Protein AF-A0A0S6X3S0-F1 (afdb_monomer_lite)

Secondary structure (DSSP, 8-state):
----EEPPPEEEGGGTEEEEEEEPPP-EETTEEPPPPEEEEEEESSTTSHHHHHHHH-TT-----EEEEES-HHHHHHHHHHTT--EEEEEEE-TTSSEEEEE-GGGTTT--EEEEEPPSS--

pLDDT: mean 91.08, std 11.55, range [51.53, 98.62]

Structure (mmCIF, N/CA/C/O backbone):
data_AF-A0A0S6X3S0-F1
#
_entry.id   AF-A0A0S6X3S0-F1
#
loop_
_atom_site.group_PDB
_atom_site.id
_atom_site.type_symbol
_atom_site.label_atom_id
_atom_site.label_alt_id
_atom_site.label_comp_id
_atom_site.label_asym_id
_atom_site.label_entity_id
_atom_site.label_seq_id
_atom_site.pdbx_PDB_ins_code
_atom_site.Cartn_x
_atom_site.Cartn_y
_atom_site.Cartn_z
_atom_site.occupancy
_atom_site.B_iso_or_equiv
_atom_site.auth_seq_id
_atom_site.auth_comp_id
_atom_site.auth_asym_id
_atom_site.auth_atom_id
_atom_site.pdbx_PDB_model_num
ATOM 1 N N . MET A 1 1 ? 22.407 9.066 -3.467 1.00 51.53 1 MET A N 1
ATOM 2 C CA . MET A 1 1 ? 21.037 8.556 -3.254 1.00 51.53 1 MET A CA 1
ATOM 3 C C . MET A 1 1 ? 20.634 7.788 -4.503 1.00 51.53 1 MET A C 1
ATOM 5 O O . MET A 1 1 ? 20.082 8.400 -5.396 1.00 51.53 1 MET A O 1
ATOM 9 N N . GLY A 1 2 ? 20.997 6.509 -4.630 1.00 62.91 2 GLY A N 1
ATOM 10 C CA . GLY A 1 2 ? 20.957 5.760 -5.902 1.00 62.91 2 GLY A CA 1
ATOM 11 C C . GLY A 1 2 ? 19.589 5.571 -6.581 1.00 62.91 2 GLY A C 1
ATOM 12 O O . GLY A 1 2 ? 19.527 4.853 -7.569 1.00 62.91 2 GLY A O 1
ATOM 13 N N . ALA A 1 3 ? 18.515 6.195 -6.094 1.00 68.19 3 ALA A N 1
ATOM 14 C CA . ALA A 1 3 ? 17.250 6.263 -6.813 1.00 68.19 3 ALA A CA 1
ATOM 15 C C . ALA A 1 3 ? 17.440 7.090 -8.094 1.00 68.19 3 ALA A C 1
ATOM 17 O O . ALA A 1 3 ? 17.637 8.305 -8.033 1.00 68.19 3 ALA A O 1
ATOM 18 N N . ALA A 1 4 ? 17.450 6.414 -9.240 1.00 69.44 4 ALA A N 1
ATOM 19 C CA . ALA A 1 4 ? 17.717 7.019 -10.545 1.00 69.44 4 ALA A CA 1
ATOM 20 C C . ALA A 1 4 ? 16.483 7.044 -11.457 1.00 69.44 4 ALA A C 1
ATOM 22 O O . ALA A 1 4 ? 16.480 7.769 -12.449 1.00 69.44 4 ALA A O 1
ATOM 23 N N . VAL A 1 5 ? 15.446 6.272 -11.118 1.00 84.12 5 VAL A N 1
ATOM 24 C CA . VAL A 1 5 ? 14.233 6.128 -11.922 1.00 84.12 5 VAL A CA 1
ATOM 25 C C . VAL A 1 5 ? 13.033 6.544 -11.080 1.00 84.12 5 VAL A C 1
ATOM 27 O O . VAL A 1 5 ? 12.795 6.003 -10.000 1.00 84.12 5 VAL A O 1
ATOM 30 N N . VAL A 1 6 ? 12.309 7.543 -11.582 1.00 90.62 6 VAL A N 1
ATOM 31 C CA . VAL A 1 6 ? 11.019 7.990 -11.057 1.00 90.62 6 VAL A CA 1
ATOM 32 C C . VAL A 1 6 ? 10.030 7.931 -12.210 1.00 90.62 6 VAL A C 1
ATOM 34 O O . VAL A 1 6 ? 10.315 8.466 -13.282 1.00 90.62 6 VAL A O 1
ATOM 37 N N . THR A 1 7 ? 8.901 7.258 -12.017 1.00 92.12 7 THR A N 1
ATOM 38 C CA . THR A 1 7 ? 7.875 7.144 -13.057 1.00 92.12 7 THR A CA 1
ATOM 39 C C . THR A 1 7 ? 7.047 8.423 -13.170 1.00 92.12 7 THR A C 1
ATOM 41 O O . THR A 1 7 ? 6.912 9.186 -12.210 1.00 92.12 7 THR A O 1
ATOM 44 N N . GLU A 1 8 ? 6.474 8.664 -14.352 1.00 95.00 8 GLU A N 1
ATOM 45 C CA . GLU A 1 8 ? 5.513 9.753 -14.534 1.00 95.00 8 GLU A CA 1
ATOM 46 C C . GLU A 1 8 ? 4.266 9.509 -13.666 1.00 95.00 8 GLU A C 1
ATOM 48 O O . GLU A 1 8 ? 3.717 8.401 -13.693 1.00 95.00 8 GLU A O 1
ATOM 53 N N . PRO A 1 9 ? 3.790 10.513 -12.906 1.00 96.44 9 PRO A N 1
ATOM 54 C CA . PRO A 1 9 ? 2.610 10.341 -12.078 1.00 96.44 9 PRO A CA 1
ATOM 55 C C . PRO A 1 9 ? 1.351 10.056 -12.899 1.00 96.44 9 PRO A C 1
ATOM 57 O O . PRO A 1 9 ? 1.086 10.711 -13.908 1.00 96.44 9 PRO A O 1
ATOM 60 N N . PHE A 1 10 ? 0.507 9.155 -12.407 1.00 96.56 10 PHE A N 1
ATOM 61 C CA . PHE A 1 10 ? -0.815 8.884 -12.976 1.00 96.56 10 PHE A CA 1
ATOM 62 C C . PHE A 1 10 ? -1.885 8.864 -11.885 1.00 96.56 10 PHE A C 1
ATOM 64 O O . PHE A 1 10 ? -1.583 8.740 -10.699 1.00 96.56 10 PHE A O 1
ATOM 71 N N . VAL A 1 11 ? -3.152 9.022 -12.272 1.00 96.62 11 VAL A N 1
ATOM 72 C CA . VAL A 1 11 ? -4.281 8.998 -11.332 1.00 96.62 11 VAL A CA 1
ATOM 73 C C . VAL A 1 11 ? -4.950 7.632 -11.364 1.00 96.62 11 VAL A C 1
ATOM 75 O O . VAL A 1 11 ? -5.442 7.190 -12.400 1.00 96.62 11 VAL A O 1
ATOM 78 N N . LEU A 1 12 ? -5.009 6.982 -10.205 1.00 95.12 12 LEU A N 1
ATOM 79 C CA . LEU A 1 12 ? -5.805 5.787 -9.989 1.00 95.12 12 LEU A CA 1
ATOM 80 C C . LEU A 1 12 ? -7.193 6.202 -9.493 1.00 95.12 12 LEU A C 1
ATOM 82 O O . LEU A 1 12 ? -7.457 6.279 -8.292 1.00 95.12 12 LEU A O 1
ATOM 86 N N . GLU A 1 13 ? -8.089 6.484 -10.438 1.00 94.81 13 GLU A N 1
ATOM 87 C CA . GLU A 1 13 ? -9.421 7.044 -10.161 1.00 94.81 13 GLU A CA 1
ATOM 88 C C . G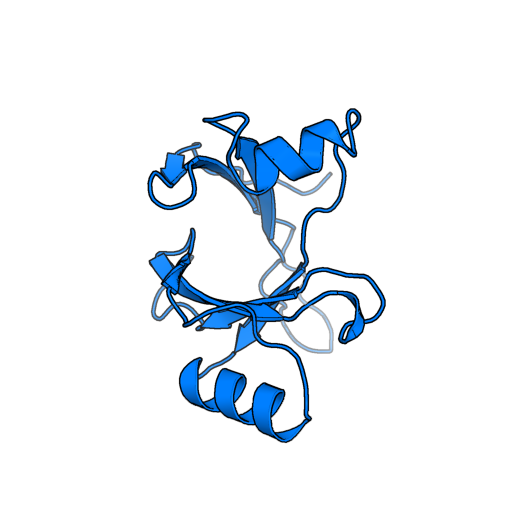LU A 1 13 ? -10.252 6.181 -9.202 1.00 94.81 13 GLU A C 1
ATOM 90 O O . GLU A 1 13 ? -10.938 6.698 -8.321 1.00 94.81 13 GLU A O 1
ATOM 95 N N . SER A 1 14 ? -10.135 4.851 -9.300 1.00 91.62 14 SER A N 1
ATOM 96 C CA . SER A 1 14 ? -10.832 3.905 -8.415 1.00 91.62 14 SER A CA 1
ATOM 97 C C . SER A 1 14 ? -10.457 4.067 -6.938 1.00 91.62 14 SER A C 1
ATOM 99 O O . SER A 1 14 ? -11.233 3.692 -6.059 1.00 91.62 14 SER A O 1
ATOM 101 N N . GLN A 1 15 ? -9.282 4.634 -6.664 1.00 92.56 15 GLN A N 1
ATOM 102 C CA . GLN A 1 15 ? -8.757 4.868 -5.322 1.00 92.56 15 GLN A CA 1
ATOM 103 C C . GLN A 1 15 ? -8.633 6.361 -4.982 1.00 92.56 15 GLN A C 1
ATOM 105 O O . GLN A 1 15 ? -8.322 6.697 -3.837 1.00 92.56 15 GLN A O 1
ATOM 110 N N . LYS A 1 16 ? -8.937 7.249 -5.941 1.00 97.06 16 LYS A N 1
ATOM 111 C CA . LYS A 1 16 ? -8.862 8.711 -5.808 1.00 97.06 16 LYS A CA 1
ATOM 112 C C . LYS A 1 16 ? -7.493 9.183 -5.307 1.00 97.06 16 LYS A C 1
ATOM 114 O O . LYS A 1 16 ? -7.379 9.963 -4.356 1.00 97.06 16 LYS A O 1
ATOM 119 N N . VAL A 1 17 ? -6.446 8.648 -5.926 1.00 97.25 17 VAL A N 1
ATOM 120 C CA . VAL A 1 17 ? -5.055 8.915 -5.565 1.00 97.25 17 VAL A CA 1
ATOM 121 C C . VAL A 1 17 ? -4.215 9.061 -6.828 1.00 97.25 17 VAL A C 1
ATOM 123 O O . VAL A 1 17 ? -4.392 8.319 -7.793 1.00 97.25 17 VAL A O 1
ATOM 126 N N . ARG A 1 18 ? -3.322 10.046 -6.835 1.00 98.00 18 ARG A N 1
ATOM 127 C CA . ARG A 1 18 ? -2.237 10.177 -7.800 1.00 98.00 18 ARG A CA 1
ATOM 128 C C . ARG A 1 18 ? -1.023 9.435 -7.256 1.00 98.00 18 ARG A C 1
ATOM 130 O O . ARG A 1 18 ? -0.687 9.589 -6.082 1.00 98.00 18 ARG A O 1
ATOM 137 N N . VAL A 1 19 ? -0.393 8.647 -8.114 1.00 97.19 19 VAL A N 1
ATOM 138 C CA . VAL A 1 19 ? 0.678 7.718 -7.761 1.00 97.19 19 VAL A CA 1
ATOM 139 C C . VAL A 1 19 ? 1.888 7.965 -8.648 1.00 97.19 19 VAL A C 1
ATOM 141 O O . VAL A 1 19 ? 1.727 8.164 -9.852 1.00 97.19 19 VAL A O 1
ATOM 144 N N . CYS A 1 20 ? 3.088 7.919 -8.075 1.00 96.00 20 CYS A N 1
ATOM 145 C CA . CYS A 1 20 ? 4.316 7.655 -8.822 1.00 96.00 20 CYS A CA 1
ATOM 146 C C . CYS A 1 20 ? 5.242 6.726 -8.032 1.00 96.00 20 CYS A C 1
ATOM 148 O O . CYS A 1 20 ? 5.118 6.588 -6.814 1.00 96.00 20 CYS A O 1
ATOM 150 N N . PHE A 1 21 ? 6.174 6.091 -8.735 1.00 93.44 21 PHE A N 1
ATOM 151 C CA . PHE A 1 21 ? 7.091 5.107 -8.174 1.00 93.44 21 PHE A CA 1
ATOM 152 C C . PHE A 1 21 ? 8.522 5.609 -8.270 1.00 93.44 21 PHE A C 1
ATOM 154 O O . PHE A 1 21 ? 8.941 6.118 -9.308 1.00 93.44 21 PHE A O 1
ATOM 161 N N . VAL A 1 22 ? 9.272 5.440 -7.186 1.00 92.00 22 VAL A N 1
ATOM 162 C CA . VAL A 1 22 ? 10.714 5.672 -7.135 1.00 92.00 22 VAL A CA 1
ATOM 163 C C . VAL A 1 22 ? 11.398 4.321 -6.981 1.00 92.00 22 VAL A C 1
ATOM 165 O O . VAL A 1 22 ? 11.233 3.654 -5.957 1.00 92.00 22 VAL A O 1
ATOM 168 N N . GLU A 1 23 ? 12.174 3.915 -7.979 1.00 87.25 23 GLU A N 1
ATOM 169 C CA . GLU A 1 23 ? 12.902 2.649 -7.928 1.00 87.25 23 GLU A CA 1
ATOM 170 C C . GLU A 1 23 ? 14.143 2.774 -7.043 1.00 87.25 23 GLU A C 1
ATOM 172 O O . GLU A 1 23 ? 14.962 3.692 -7.184 1.00 87.25 23 GLU A O 1
ATOM 177 N N . THR A 1 24 ? 14.302 1.822 -6.128 1.00 84.00 24 THR A N 1
ATOM 178 C CA . THR A 1 24 ? 15.547 1.664 -5.375 1.00 84.00 24 THR A CA 1
ATOM 179 C C . THR A 1 24 ? 16.555 0.842 -6.189 1.00 84.00 24 THR A C 1
ATOM 181 O O . THR A 1 24 ? 16.152 -0.006 -6.989 1.00 84.00 24 THR A O 1
ATOM 184 N N . PRO A 1 25 ? 17.871 1.075 -6.020 1.00 75.25 25 PRO A N 1
ATOM 185 C CA . PRO A 1 25 ? 18.894 0.285 -6.696 1.00 75.25 25 PRO A CA 1
ATOM 186 C C . PRO A 1 25 ? 18.707 -1.219 -6.502 1.00 75.25 25 PRO A C 1
ATOM 188 O O . PRO A 1 25 ? 18.508 -1.689 -5.383 1.00 75.25 25 PRO A O 1
ATOM 191 N N . GLN A 1 26 ? 18.853 -1.972 -7.589 1.00 74.81 26 GLN A N 1
ATOM 192 C CA . GLN A 1 26 ? 19.053 -3.415 -7.513 1.00 74.81 26 GLN A CA 1
ATOM 193 C C . GLN A 1 26 ? 20.444 -3.689 -6.947 1.00 74.81 26 GLN A C 1
ATOM 195 O O . GLN A 1 26 ? 21.433 -3.115 -7.412 1.00 74.81 26 GLN A O 1
ATOM 200 N N . GLU A 1 27 ? 20.535 -4.595 -5.979 1.00 68.12 27 GLU A N 1
ATOM 201 C CA . GLU A 1 27 ? 21.816 -5.072 -5.474 1.00 68.12 27 GLU A CA 1
ATOM 202 C C . GLU A 1 27 ? 21.999 -6.536 -5.871 1.00 68.12 27 GLU A C 1
ATOM 204 O O . GLU A 1 27 ? 21.123 -7.382 -5.687 1.00 68.12 27 GLU A O 1
ATOM 209 N N . SER A 1 28 ? 23.156 -6.838 -6.458 1.00 68.94 28 SER A N 1
ATOM 210 C CA . SER A 1 28 ? 23.581 -8.214 -6.710 1.00 68.94 28 SER A CA 1
ATOM 211 C C . SER A 1 28 ? 24.573 -8.619 -5.630 1.00 68.94 28 SER A C 1
ATOM 213 O O . SER A 1 28 ? 25.642 -8.022 -5.512 1.00 68.94 28 SER A O 1
ATOM 215 N N . GLY A 1 29 ? 24.208 -9.624 -4.836 1.00 67.44 29 GLY A N 1
ATOM 216 C CA . GLY A 1 29 ? 25.016 -10.128 -3.731 1.00 67.44 29 GLY A CA 1
ATOM 217 C C . GLY A 1 29 ? 25.158 -11.647 -3.746 1.00 67.44 29 GLY A C 1
ATOM 218 O O . GLY A 1 29 ? 24.670 -12.340 -4.636 1.00 67.44 29 GLY A O 1
ATOM 219 N N . ALA A 1 30 ? 25.810 -12.188 -2.715 1.00 61.53 30 ALA A N 1
ATOM 220 C CA . ALA A 1 30 ? 26.051 -13.629 -2.577 1.00 61.53 30 ALA A CA 1
ATOM 221 C C . ALA A 1 30 ? 24.763 -14.479 -2.491 1.00 61.53 30 ALA A C 1
ATOM 223 O O . ALA A 1 30 ? 24.821 -15.692 -2.674 1.00 61.53 30 ALA A O 1
ATOM 224 N N . LEU A 1 31 ? 23.614 -13.849 -2.222 1.00 58.66 31 LEU A N 1
ATOM 225 C CA . LEU A 1 31 ? 22.294 -14.483 -2.142 1.00 58.66 31 LEU A CA 1
ATOM 226 C C . LEU A 1 31 ? 21.456 -14.310 -3.426 1.00 58.66 31 LEU A C 1
ATOM 228 O O . LEU A 1 31 ? 20.288 -14.687 -3.440 1.00 58.66 31 LEU A O 1
ATOM 232 N N . GLY A 1 32 ? 22.043 -13.762 -4.497 1.00 59.00 32 GLY A N 1
ATOM 233 C CA . GLY A 1 32 ? 21.368 -13.464 -5.762 1.00 59.00 32 GLY A CA 1
ATOM 234 C C . GLY A 1 32 ? 21.178 -11.965 -6.006 1.00 59.00 32 GLY A C 1
ATOM 235 O O . GLY A 1 32 ? 21.675 -11.124 -5.254 1.00 59.00 32 GLY A O 1
ATOM 236 N N . THR A 1 33 ? 20.476 -11.638 -7.090 1.00 63.62 33 THR A N 1
ATOM 237 C CA . THR A 1 33 ? 20.054 -10.271 -7.418 1.00 63.62 33 THR A CA 1
ATOM 238 C C . THR A 1 33 ? 18.666 -10.042 -6.843 1.00 63.62 33 THR A C 1
ATOM 240 O O . THR A 1 33 ? 17.736 -10.777 -7.177 1.00 63.62 33 THR A O 1
ATOM 243 N N . THR A 1 34 ? 18.508 -9.037 -5.985 1.00 62.81 34 THR A N 1
ATOM 244 C CA . THR A 1 34 ? 17.171 -8.570 -5.619 1.00 62.81 34 THR A CA 1
ATOM 245 C C . THR A 1 34 ? 16.630 -7.707 -6.757 1.00 62.81 34 THR A C 1
ATOM 247 O O . THR A 1 34 ? 17.322 -6.814 -7.252 1.00 62.81 34 THR A O 1
ATOM 250 N N . GLY A 1 35 ? 15.387 -7.958 -7.183 1.00 63.72 35 GLY A N 1
ATOM 251 C CA . GLY A 1 35 ? 14.611 -6.897 -7.822 1.00 63.72 35 GLY A CA 1
ATOM 252 C C . GLY A 1 35 ? 14.521 -5.764 -6.803 1.00 63.72 35 GLY A C 1
ATOM 253 O O . GLY A 1 35 ? 14.242 -6.028 -5.634 1.00 63.72 35 GLY A O 1
ATOM 254 N N . GLY A 1 36 ? 14.887 -4.545 -7.187 1.00 71.81 36 GLY A N 1
ATOM 255 C CA . GLY A 1 36 ? 14.866 -3.410 -6.271 1.00 71.81 36 GLY A CA 1
ATOM 256 C C . GLY A 1 36 ? 13.461 -3.240 -5.691 1.00 71.81 36 GLY A C 1
ATOM 257 O O . GLY A 1 36 ? 12.474 -3.639 -6.301 1.00 71.81 36 GLY A O 1
ATOM 258 N N . THR A 1 37 ? 13.352 -2.647 -4.510 1.00 84.00 37 THR A N 1
ATOM 259 C CA . THR A 1 37 ? 12.053 -2.228 -3.970 1.00 84.00 37 THR A CA 1
ATOM 260 C C . THR A 1 37 ? 11.601 -0.941 -4.663 1.00 84.00 37 THR A C 1
ATOM 262 O O . THR A 1 37 ? 12.434 -0.135 -5.085 1.00 84.00 37 THR A O 1
ATOM 265 N N . GLN A 1 38 ? 10.297 -0.696 -4.727 1.00 89.44 38 GLN A N 1
ATOM 266 C CA . GLN A 1 38 ? 9.745 0.592 -5.140 1.00 89.44 38 GLN A CA 1
ATOM 267 C C . GLN A 1 38 ? 9.239 1.371 -3.920 1.00 89.44 38 GLN A C 1
ATOM 269 O O . GLN A 1 38 ? 8.640 0.807 -3.0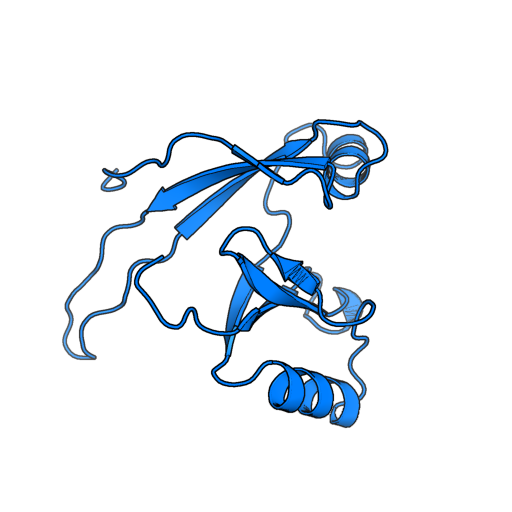03 1.00 89.44 38 GLN A O 1
ATOM 274 N N . ILE A 1 39 ? 9.485 2.681 -3.902 1.00 92.94 39 ILE A N 1
ATOM 275 C CA . ILE A 1 39 ? 8.779 3.605 -3.012 1.00 92.94 39 ILE A CA 1
ATOM 276 C C . ILE A 1 39 ? 7.612 4.180 -3.808 1.00 92.94 39 ILE A C 1
ATOM 278 O O . ILE A 1 39 ? 7.821 4.915 -4.772 1.00 92.94 39 ILE A O 1
ATOM 282 N N . GLU A 1 40 ? 6.394 3.854 -3.388 1.00 95.38 40 GLU A N 1
ATOM 283 C CA . GLU A 1 40 ? 5.168 4.424 -3.938 1.00 95.38 40 GLU A CA 1
ATOM 284 C C . GLU A 1 40 ? 4.846 5.751 -3.231 1.00 95.38 40 GLU A C 1
ATOM 286 O O . GLU A 1 40 ? 4.647 5.802 -2.012 1.00 95.38 40 GLU A O 1
ATOM 291 N N . LEU A 1 41 ? 4.818 6.845 -3.992 1.00 97.00 41 LEU A N 1
ATOM 292 C CA . LEU A 1 41 ? 4.404 8.159 -3.511 1.00 97.00 41 LEU A CA 1
ATOM 293 C C . LEU A 1 41 ? 2.921 8.365 -3.820 1.00 97.00 41 LEU A C 1
ATOM 295 O O . LEU A 1 41 ? 2.499 8.240 -4.968 1.00 97.00 41 LEU A O 1
ATOM 299 N N . LEU A 1 42 ? 2.145 8.710 -2.792 1.00 97.94 42 LEU A N 1
ATOM 300 C CA . LEU A 1 42 ? 0.690 8.832 -2.863 1.00 97.94 42 LEU A CA 1
ATOM 301 C C . LEU A 1 42 ? 0.240 10.262 -2.552 1.00 97.94 42 LEU A C 1
ATOM 303 O O . LEU A 1 42 ? 0.477 10.772 -1.456 1.00 97.94 42 LEU A O 1
ATOM 307 N N . GLU A 1 43 ? -0.477 10.880 -3.487 1.00 97.94 43 GLU A N 1
ATOM 308 C CA . GLU A 1 43 ? -1.130 12.181 -3.317 1.00 97.94 43 GLU A CA 1
ATOM 309 C C . GLU A 1 43 ? -2.650 12.006 -3.490 1.00 97.94 43 GLU A C 1
ATOM 311 O O . GLU A 1 43 ? -3.099 11.600 -4.563 1.00 97.94 43 GLU A O 1
ATOM 316 N N . PRO A 1 44 ? -3.489 12.270 -2.471 1.00 98.06 44 PRO A N 1
ATOM 317 C CA . PRO A 1 44 ? -4.934 12.118 -2.617 1.00 98.06 44 PRO A CA 1
ATOM 318 C C . PRO A 1 44 ? -5.485 13.138 -3.622 1.00 98.06 44 PRO A C 1
ATOM 320 O O . PRO A 1 44 ? -5.200 14.329 -3.523 1.00 98.06 44 PRO A O 1
ATOM 323 N N . THR A 1 45 ? -6.333 12.694 -4.551 1.00 98.19 45 THR A N 1
ATOM 324 C CA . THR A 1 45 ? -7.074 13.600 -5.452 1.00 98.19 45 THR A CA 1
ATOM 325 C C . THR A 1 45 ? -8.412 14.046 -4.859 1.00 98.19 45 THR A C 1
ATOM 327 O O . THR A 1 45 ? -9.039 14.976 -5.359 1.00 98.19 45 THR A O 1
ATOM 330 N N . ASP A 1 46 ? -8.833 13.405 -3.766 1.00 97.69 46 ASP A N 1
ATOM 331 C CA . ASP A 1 46 ? -10.046 13.701 -3.010 1.00 97.69 46 ASP A CA 1
ATOM 332 C C . ASP A 1 46 ? -9.745 13.578 -1.500 1.00 97.69 46 ASP A C 1
ATOM 334 O O . ASP A 1 46 ? -9.203 12.545 -1.075 1.00 97.69 46 ASP A O 1
ATOM 338 N N . PRO A 1 47 ? -10.080 14.581 -0.663 1.00 96.19 47 PRO A N 1
ATOM 339 C CA . PRO A 1 47 ? -9.866 14.518 0.785 1.00 96.19 47 PRO A CA 1
ATOM 340 C C . PRO A 1 47 ? -10.624 13.369 1.474 1.00 96.19 47 PRO A C 1
ATOM 342 O O . PRO A 1 47 ? -10.177 12.887 2.515 1.00 96.19 47 PRO A O 1
ATOM 345 N N . ASP A 1 48 ? -11.721 12.877 0.891 1.00 96.31 48 ASP A N 1
ATOM 346 C CA . ASP A 1 48 ? -12.503 11.759 1.426 1.00 96.31 48 ASP A CA 1
ATOM 347 C C . ASP A 1 48 ? -11.975 10.372 1.017 1.00 96.31 48 ASP A C 1
ATOM 349 O O . ASP A 1 48 ? -12.518 9.346 1.460 1.00 96.31 48 ASP A O 1
ATOM 353 N N . SER A 1 49 ? -10.912 10.315 0.208 1.00 96.81 49 SER A N 1
ATOM 354 C CA . SER A 1 49 ? -10.190 9.079 -0.119 1.00 96.81 49 SER A CA 1
ATOM 355 C C . SER A 1 49 ? -9.562 8.429 1.125 1.00 96.81 49 SER A C 1
ATOM 357 O O . SER A 1 49 ? -9.441 9.042 2.189 1.00 96.81 49 SER A O 1
ATOM 359 N N . ALA A 1 50 ? -9.142 7.163 1.007 1.00 94.56 50 ALA A N 1
ATOM 360 C CA . ALA A 1 50 ? -8.453 6.467 2.097 1.00 94.56 50 ALA A CA 1
ATOM 361 C C . ALA A 1 50 ? -7.173 7.210 2.522 1.00 94.56 50 ALA A C 1
ATOM 363 O O . ALA A 1 50 ? -6.973 7.459 3.713 1.00 94.56 50 ALA A O 1
ATOM 364 N N . VAL A 1 51 ? -6.369 7.636 1.542 1.00 97.38 51 VAL A N 1
ATOM 365 C CA . VAL A 1 51 ? -5.136 8.405 1.760 1.00 97.38 51 VAL A CA 1
ATOM 366 C C . VAL A 1 51 ? -5.446 9.809 2.285 1.00 97.38 51 VAL A C 1
ATOM 368 O O . VAL A 1 51 ? -4.794 10.255 3.225 1.00 97.38 51 VAL A O 1
ATOM 371 N N . GLY A 1 52 ? -6.479 10.483 1.767 1.00 98.06 52 GLY A N 1
ATOM 372 C CA . GLY A 1 52 ? -6.903 11.807 2.241 1.00 98.06 52 GLY A CA 1
ATOM 373 C C . GLY A 1 52 ? -7.293 11.801 3.721 1.00 98.06 52 GLY A C 1
ATOM 374 O O . GLY A 1 52 ? -6.770 12.581 4.520 1.00 98.06 52 GLY A O 1
ATOM 375 N N . LYS A 1 53 ? -8.115 10.828 4.132 1.00 97.88 53 LYS A N 1
ATOM 376 C CA . LYS A 1 53 ? -8.492 10.619 5.540 1.00 97.88 53 LYS A CA 1
ATOM 377 C C . LYS A 1 53 ? -7.309 10.228 6.423 1.00 97.88 53 LYS A C 1
ATOM 379 O O . LYS A 1 53 ? -7.301 10.562 7.610 1.00 97.88 53 LYS A O 1
ATOM 384 N N . TRP A 1 54 ? -6.336 9.496 5.882 1.00 97.62 54 TRP A N 1
ATOM 385 C CA . TRP A 1 54 ? -5.114 9.152 6.604 1.00 97.62 54 TRP A CA 1
ATOM 386 C C . TRP A 1 54 ? -4.221 10.381 6.805 1.00 97.62 54 TRP A C 1
ATOM 388 O O . TRP A 1 54 ? -3.791 10.625 7.931 1.00 97.62 54 TRP A O 1
ATOM 398 N N . LEU A 1 55 ? -4.014 11.204 5.773 1.00 98.00 55 LEU A N 1
ATOM 399 C CA . LEU A 1 55 ? -3.229 12.441 5.846 1.00 98.00 55 LEU A CA 1
ATOM 400 C C . LEU A 1 55 ? -3.854 13.477 6.783 1.00 98.00 55 LEU A C 1
ATOM 402 O O . LEU A 1 55 ? -3.134 14.129 7.529 1.00 98.00 55 LEU A O 1
ATOM 406 N N . ALA A 1 56 ? -5.186 13.568 6.845 1.00 97.94 56 ALA A N 1
ATOM 407 C CA . ALA A 1 56 ? -5.866 14.425 7.819 1.00 97.94 56 ALA A CA 1
ATOM 408 C C . ALA A 1 56 ? -5.503 14.079 9.280 1.00 97.94 56 ALA A C 1
ATOM 410 O O . ALA A 1 56 ? -5.509 14.950 10.148 1.00 97.94 56 ALA A O 1
ATOM 411 N N . LYS A 1 57 ? -5.168 12.811 9.556 1.00 97.56 57 LYS A N 1
ATOM 412 C CA . LYS A 1 57 ? -4.691 12.340 10.869 1.00 97.56 57 LYS A CA 1
ATOM 413 C C . LYS A 1 57 ? -3.165 12.398 11.007 1.00 97.56 57 LYS A C 1
ATOM 415 O O . LYS A 1 57 ? -2.668 12.377 12.128 1.00 97.56 57 LYS A O 1
ATOM 420 N N . ASN A 1 58 ? -2.442 12.468 9.890 1.00 97.44 58 ASN A N 1
ATOM 421 C CA . ASN A 1 58 ? -0.982 12.428 9.800 1.00 97.44 58 ASN A CA 1
ATOM 422 C C . ASN A 1 58 ? -0.488 13.567 8.882 1.00 97.44 58 ASN A C 1
ATOM 424 O O . ASN A 1 58 ? -0.027 13.308 7.769 1.00 97.44 58 ASN A O 1
ATOM 428 N N . PRO A 1 59 ? -0.591 14.839 9.312 1.00 96.88 59 PRO A N 1
ATOM 429 C CA . PRO A 1 59 ? -0.427 15.998 8.426 1.00 96.88 59 PRO A CA 1
ATOM 430 C C . PRO A 1 59 ? 0.994 16.196 7.880 1.00 96.88 59 PRO A C 1
ATOM 432 O O . PRO A 1 59 ? 1.179 16.933 6.919 1.00 96.88 59 PRO A O 1
ATOM 435 N N . LEU A 1 60 ? 2.001 15.549 8.475 1.00 97.88 60 LEU A N 1
ATOM 436 C CA . LEU A 1 60 ? 3.384 15.569 7.985 1.00 97.88 60 LEU A CA 1
ATOM 437 C C . LEU A 1 60 ? 3.661 14.489 6.924 1.00 97.88 60 LEU A C 1
ATOM 439 O O . LEU A 1 60 ? 4.774 14.414 6.409 1.00 97.88 60 LEU A O 1
ATOM 443 N N . GLY A 1 61 ? 2.676 13.643 6.612 1.00 97.50 61 GLY A N 1
ATOM 444 C CA . GLY A 1 61 ? 2.874 12.441 5.807 1.00 97.50 61 GLY A CA 1
ATOM 445 C C . GLY A 1 61 ? 3.531 11.303 6.593 1.00 97.50 61 GLY A C 1
ATOM 446 O O . GLY A 1 61 ? 3.592 11.320 7.824 1.00 97.50 61 GLY A O 1
ATOM 447 N N . GLY A 1 62 ? 3.995 10.281 5.871 1.00 97.25 62 GLY A N 1
ATOM 448 C CA . GLY A 1 62 ? 4.664 9.108 6.438 1.00 97.25 62 GLY A CA 1
ATOM 449 C C . GLY A 1 62 ? 4.365 7.823 5.665 1.00 97.25 62 GLY A C 1
ATOM 450 O O . GLY A 1 62 ? 3.777 7.851 4.587 1.00 97.25 62 GLY A O 1
ATOM 451 N N . GLN A 1 63 ? 4.770 6.686 6.230 1.00 97.12 63 GLN A N 1
ATOM 452 C CA . GLN A 1 63 ? 4.523 5.368 5.642 1.00 97.12 63 GLN A CA 1
ATOM 453 C C . GLN A 1 63 ? 3.043 4.988 5.789 1.00 97.12 63 GLN A C 1
ATOM 455 O O . GLN A 1 63 ? 2.553 4.789 6.900 1.00 97.12 63 GLN A O 1
ATOM 460 N N . HIS A 1 64 ? 2.332 4.884 4.664 1.00 97.38 64 HIS A N 1
ATOM 461 C CA . HIS A 1 64 ? 0.912 4.521 4.655 1.00 97.38 64 HIS A CA 1
ATOM 462 C C . HIS A 1 64 ? 0.708 3.006 4.771 1.00 97.38 64 HIS A C 1
ATOM 464 O O . HIS A 1 64 ? -0.087 2.537 5.586 1.00 97.38 64 HIS A O 1
ATOM 470 N N . HIS A 1 65 ? 1.428 2.234 3.957 1.00 97.69 65 HIS A N 1
ATOM 471 C CA . HIS A 1 65 ? 1.356 0.779 3.926 1.00 97.69 65 HIS A CA 1
ATOM 472 C C . HIS A 1 65 ? 2.689 0.165 3.468 1.00 97.69 65 HIS A C 1
ATOM 474 O O . HIS A 1 65 ? 3.574 0.884 3.009 1.00 97.69 65 HIS A O 1
ATOM 480 N N . ILE A 1 66 ? 2.829 -1.153 3.625 1.00 97.31 66 ILE A N 1
ATOM 481 C CA . ILE A 1 66 ? 3.904 -1.957 3.021 1.00 97.31 66 ILE A CA 1
ATOM 482 C C . ILE A 1 66 ? 3.243 -2.997 2.123 1.00 97.31 66 ILE A C 1
ATOM 484 O O . ILE A 1 66 ? 2.264 -3.612 2.550 1.00 97.31 66 ILE A O 1
ATOM 488 N N . CYS A 1 67 ? 3.775 -3.189 0.921 1.00 96.75 67 CYS A N 1
ATOM 489 C CA . CYS A 1 67 ? 3.277 -4.158 -0.046 1.00 96.75 67 CYS A CA 1
ATOM 490 C C . CYS A 1 67 ? 4.208 -5.374 -0.145 1.00 96.75 67 CYS A C 1
ATOM 492 O O . CYS A 1 67 ? 5.432 -5.222 -0.144 1.00 96.75 67 CYS A O 1
ATOM 494 N N . TYR A 1 68 ? 3.626 -6.571 -0.217 1.00 95.94 68 TYR A N 1
ATOM 495 C CA . TYR A 1 68 ? 4.338 -7.816 -0.499 1.00 95.94 68 TYR A CA 1
ATOM 496 C C . TYR A 1 68 ? 3.734 -8.516 -1.711 1.00 95.94 68 TYR A C 1
ATOM 498 O O . TYR A 1 68 ? 2.514 -8.660 -1.812 1.00 95.94 68 TYR A O 1
ATOM 506 N N . GLU A 1 69 ? 4.607 -9.007 -2.585 1.00 94.75 69 GLU A N 1
ATOM 507 C CA . GLU A 1 69 ? 4.204 -9.816 -3.728 1.00 94.75 69 GLU A CA 1
ATOM 508 C C . GLU A 1 69 ? 3.904 -11.261 -3.322 1.00 94.75 69 GLU A C 1
ATOM 510 O O . GLU A 1 69 ? 4.591 -11.860 -2.489 1.00 94.75 69 GLU A O 1
ATOM 515 N N . VAL A 1 70 ? 2.883 -11.830 -3.954 1.00 96.25 70 VAL A N 1
ATOM 516 C CA . VAL A 1 70 ? 2.527 -13.250 -3.899 1.00 96.25 70 VAL A CA 1
ATOM 517 C C . VAL A 1 70 ? 2.271 -13.764 -5.312 1.00 96.25 70 VAL A C 1
ATOM 519 O O . VAL A 1 70 ? 1.868 -13.006 -6.190 1.00 96.25 70 VAL A O 1
ATOM 522 N N . GLU A 1 71 ? 2.487 -15.057 -5.540 1.00 95.44 71 GLU A N 1
ATOM 523 C CA . GLU A 1 71 ? 2.303 -15.657 -6.871 1.00 95.44 71 GLU A CA 1
ATOM 524 C C . GLU A 1 71 ? 0.817 -15.826 -7.252 1.00 95.44 71 GLU A C 1
ATOM 526 O O . GLU A 1 71 ? 0.473 -15.679 -8.420 1.00 95.44 71 GLU A O 1
ATOM 531 N N . ASP A 1 72 ? -0.064 -16.096 -6.279 1.00 96.50 72 ASP A N 1
ATOM 532 C CA . ASP A 1 72 ? -1.516 -16.229 -6.481 1.00 96.50 72 ASP A CA 1
ATOM 533 C C . ASP A 1 72 ? -2.279 -15.487 -5.373 1.00 96.50 72 ASP A C 1
ATOM 535 O O . ASP A 1 72 ? -2.154 -15.788 -4.176 1.00 96.50 72 ASP A O 1
ATOM 539 N N . ILE A 1 73 ? -3.080 -14.495 -5.766 1.00 97.56 73 ILE A N 1
ATOM 540 C CA . ILE A 1 73 ? -3.794 -13.635 -4.815 1.00 97.56 73 ILE A CA 1
ATOM 541 C C . ILE A 1 73 ? -4.925 -14.359 -4.079 1.00 97.56 73 ILE A C 1
ATOM 543 O O . ILE A 1 73 ? -5.221 -14.039 -2.923 1.00 97.56 73 ILE A O 1
ATOM 547 N N . ALA A 1 74 ? -5.572 -15.328 -4.728 1.00 96.88 74 ALA A N 1
ATOM 548 C CA . ALA A 1 74 ? -6.693 -16.062 -4.163 1.00 96.88 74 ALA A CA 1
ATOM 549 C C . ALA A 1 74 ? -6.197 -17.067 -3.118 1.00 96.88 74 ALA A C 1
ATOM 551 O O . ALA A 1 74 ? -6.768 -17.157 -2.025 1.00 96.88 74 ALA A O 1
ATOM 552 N N . GLU A 1 75 ? -5.096 -17.762 -3.410 1.00 98.19 75 GLU A N 1
ATOM 553 C CA . GLU A 1 75 ? -4.414 -18.627 -2.451 1.00 98.19 75 GLU A CA 1
ATOM 554 C C . GLU A 1 75 ? -3.931 -17.824 -1.240 1.00 98.19 75 GLU A C 1
ATOM 556 O O . GLU A 1 75 ? -4.189 -18.221 -0.097 1.00 98.19 75 GLU A O 1
ATOM 561 N N . ALA A 1 76 ? -3.300 -16.667 -1.472 1.00 98.31 76 ALA A N 1
ATOM 562 C CA . ALA A 1 76 ? -2.827 -15.795 -0.405 1.00 98.31 76 ALA A CA 1
ATOM 563 C C . ALA A 1 76 ? -3.976 -15.294 0.481 1.00 98.31 76 ALA A C 1
ATOM 565 O O . ALA A 1 76 ? -3.897 -15.412 1.707 1.00 98.31 76 ALA A O 1
ATOM 566 N N . LYS A 1 77 ? -5.076 -14.800 -0.107 1.00 98.12 77 LYS A N 1
ATOM 567 C CA . LYS A 1 77 ? -6.264 -14.371 0.654 1.00 98.12 77 LYS A CA 1
ATOM 568 C C . LYS A 1 77 ? -6.782 -15.501 1.536 1.00 98.12 77 LYS A C 1
ATOM 570 O O . LYS A 1 77 ? -6.923 -15.321 2.746 1.00 98.12 77 LYS A O 1
ATOM 575 N N . ALA A 1 78 ? -6.983 -16.681 0.951 1.00 98.19 78 ALA A N 1
ATOM 576 C CA . ALA A 1 78 ? -7.463 -17.844 1.682 1.00 98.19 78 ALA A CA 1
ATOM 577 C C . ALA A 1 78 ? -6.487 -18.262 2.797 1.00 98.19 78 ALA A C 1
ATOM 579 O O . ALA A 1 78 ? -6.918 -18.698 3.864 1.00 98.19 78 ALA A O 1
ATOM 580 N N . TRP A 1 79 ? -5.173 -18.131 2.585 1.00 98.44 79 TRP A N 1
ATOM 581 C CA . TRP A 1 79 ? -4.168 -18.386 3.615 1.00 98.44 79 TRP A CA 1
ATOM 582 C C . TRP A 1 79 ? -4.307 -17.419 4.797 1.00 98.44 79 TRP A C 1
ATOM 584 O O . TRP A 1 79 ? -4.419 -17.884 5.932 1.00 98.44 79 TRP A O 1
ATOM 594 N N . PHE A 1 80 ? -4.386 -16.106 4.553 1.00 98.38 80 PHE A N 1
ATOM 595 C CA . PHE A 1 80 ? -4.565 -15.106 5.614 1.00 98.38 80 PHE A CA 1
ATOM 596 C C . PHE A 1 80 ? -5.874 -15.326 6.389 1.00 98.38 80 PHE A C 1
ATOM 598 O O . PHE A 1 80 ? -5.871 -15.306 7.623 1.00 98.38 80 PHE A O 1
ATOM 605 N N . GLU A 1 81 ? -6.975 -15.613 5.695 1.00 97.88 81 GLU A N 1
ATOM 606 C CA . GLU A 1 81 ? -8.270 -15.900 6.325 1.00 97.88 81 GLU A CA 1
ATOM 607 C C . GLU A 1 81 ? -8.225 -17.166 7.193 1.00 97.88 81 GLU A C 1
ATOM 609 O O . GLU A 1 81 ? -8.715 -17.151 8.324 1.00 97.88 81 GLU A O 1
ATOM 614 N N . ARG A 1 82 ? -7.561 -18.242 6.736 1.00 98.50 82 ARG A N 1
ATOM 615 C CA . ARG A 1 82 ? -7.349 -19.459 7.547 1.00 98.50 82 ARG A CA 1
ATOM 616 C C . ARG A 1 82 ? -6.524 -19.199 8.807 1.00 98.50 82 ARG A C 1
ATOM 618 O O . ARG A 1 82 ? -6.709 -19.893 9.801 1.00 98.50 82 ARG A O 1
ATOM 625 N N . GLN A 1 83 ? -5.631 -18.211 8.781 1.00 98.06 83 GLN A N 1
ATOM 626 C CA . GLN A 1 83 ? -4.874 -17.768 9.956 1.00 98.06 83 GLN A CA 1
ATOM 627 C C . GLN A 1 83 ? -5.681 -16.826 10.875 1.00 98.06 83 GLN A C 1
ATOM 629 O O . GLN A 1 83 ? -5.129 -16.283 11.833 1.00 98.06 83 GLN A O 1
ATOM 634 N N . GLY A 1 84 ? -6.971 -16.598 10.594 1.00 98.00 84 GLY A N 1
ATOM 635 C CA . GLY A 1 84 ? -7.843 -15.719 11.376 1.00 98.00 84 GLY A CA 1
ATOM 636 C C . GLY A 1 84 ? -7.533 -14.230 11.204 1.00 98.00 84 GLY A C 1
ATOM 637 O O . GLY A 1 84 ? -7.890 -13.423 12.063 1.00 98.00 84 GLY A O 1
ATOM 638 N N . LYS A 1 85 ? -6.835 -13.856 10.127 1.00 98.25 85 LYS A N 1
ATOM 639 C CA . LYS A 1 85 ? -6.438 -12.473 9.850 1.00 98.25 85 LYS A CA 1
ATOM 640 C C . LYS A 1 85 ? -7.596 -11.717 9.203 1.00 98.25 85 LYS A C 1
ATOM 642 O O . LYS A 1 85 ? -8.325 -12.257 8.374 1.00 98.25 85 LYS A O 1
ATOM 647 N N . ARG A 1 86 ? -7.754 -10.440 9.548 1.00 98.44 86 ARG A N 1
ATOM 648 C CA . ARG A 1 86 ? -8.777 -9.556 8.978 1.00 98.44 86 ARG A CA 1
ATOM 649 C C . ARG A 1 86 ? -8.320 -9.030 7.623 1.00 98.44 86 ARG A C 1
ATOM 651 O O . ARG A 1 86 ? -7.628 -8.012 7.549 1.00 98.44 86 ARG A O 1
ATOM 658 N N . VAL A 1 87 ? -8.737 -9.719 6.568 1.00 98.19 87 VAL A N 1
ATOM 659 C CA . VAL A 1 87 ? -8.656 -9.229 5.188 1.00 98.19 87 VAL A CA 1
ATOM 660 C C . VAL A 1 87 ? -9.702 -8.129 4.976 1.00 98.19 87 VAL A C 1
ATOM 662 O O . VAL A 1 87 ? -10.842 -8.232 5.431 1.00 98.19 87 VAL A O 1
ATOM 665 N N . LEU A 1 88 ? -9.298 -7.035 4.335 1.00 96.50 88 LEU A N 1
ATOM 666 C CA . LEU A 1 88 ? -10.109 -5.840 4.128 1.00 96.50 88 LEU A CA 1
ATOM 667 C C . LEU A 1 88 ? -10.704 -5.828 2.716 1.00 96.50 88 LEU A C 1
ATOM 669 O O . LEU A 1 88 ? -10.078 -5.350 1.770 1.00 96.50 88 LEU A O 1
ATOM 673 N N . GLY A 1 89 ? -11.949 -6.294 2.609 1.00 92.50 89 GLY A N 1
ATOM 674 C CA . GLY A 1 89 ? -12.685 -6.352 1.346 1.00 92.50 89 GLY A CA 1
ATOM 675 C C . GLY A 1 89 ? -12.217 -7.479 0.424 1.00 92.50 89 GLY A C 1
ATOM 676 O O . GLY A 1 89 ? -11.417 -8.329 0.808 1.00 92.50 89 GLY A O 1
ATOM 677 N N . GLU A 1 90 ? -12.744 -7.481 -0.798 1.00 95.00 90 GLU A N 1
ATOM 678 C CA . GLU A 1 90 ? -12.338 -8.427 -1.840 1.00 95.00 90 GLU A CA 1
ATOM 679 C C . GLU A 1 90 ? -11.146 -7.898 -2.649 1.00 95.00 90 GLU A C 1
ATOM 681 O O . GLU A 1 90 ? -10.967 -6.673 -2.732 1.00 95.00 90 GLU A O 1
ATOM 686 N N . PRO A 1 91 ? -10.340 -8.793 -3.258 1.00 96.38 91 PRO A N 1
ATOM 687 C CA . PRO A 1 91 ? -9.258 -8.386 -4.133 1.00 96.38 91 PRO A CA 1
ATOM 688 C C . PRO A 1 91 ? -9.745 -7.440 -5.234 1.00 96.38 91 PRO A C 1
ATOM 690 O O . PRO A 1 91 ? -10.806 -7.644 -5.826 1.00 96.38 91 PRO A O 1
ATOM 693 N N . ARG A 1 92 ? -8.960 -6.404 -5.526 1.00 95.19 92 ARG A N 1
ATOM 694 C CA . ARG A 1 92 ? -9.257 -5.395 -6.556 1.00 95.19 92 ARG A CA 1
ATOM 695 C C . ARG A 1 92 ? -8.005 -5.030 -7.342 1.00 95.19 92 ARG A C 1
ATOM 697 O O . ARG A 1 92 ? -6.914 -5.380 -6.931 1.00 95.19 92 ARG A O 1
ATOM 704 N N . VAL A 1 93 ? -8.145 -4.296 -8.441 1.00 95.12 93 VAL A N 1
ATOM 705 C CA . VAL A 1 93 ? -6.984 -3.852 -9.227 1.00 95.12 93 VAL A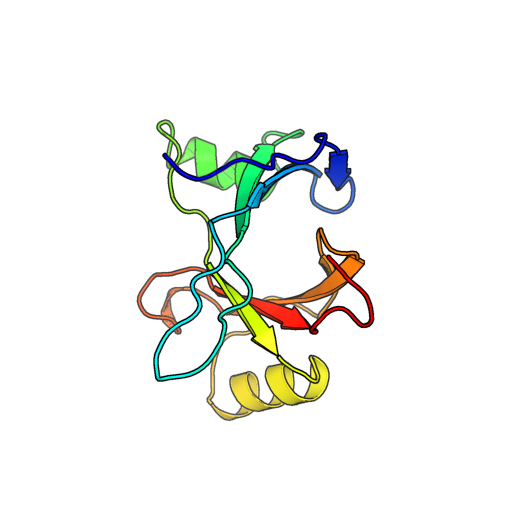 CA 1
ATOM 706 C C . VAL A 1 93 ? -6.238 -2.713 -8.511 1.00 95.12 93 VAL A C 1
ATOM 708 O O . VAL A 1 93 ? -6.851 -1.715 -8.115 1.00 95.12 93 VAL A O 1
ATOM 711 N N . GLY A 1 94 ? -4.928 -2.888 -8.333 1.00 93.69 94 GLY A N 1
ATOM 712 C CA . GLY A 1 94 ? -3.988 -1.931 -7.743 1.00 93.69 94 GLY A CA 1
ATOM 713 C C . GLY A 1 94 ? -3.274 -1.049 -8.770 1.00 93.69 94 GLY A C 1
ATOM 714 O O . GLY A 1 94 ? -3.604 -1.054 -9.957 1.00 93.69 94 GLY A O 1
ATOM 715 N N . ALA A 1 95 ? -2.280 -0.287 -8.308 1.00 90.56 95 ALA A N 1
ATOM 716 C CA . ALA A 1 95 ? -1.553 0.687 -9.125 1.00 90.56 95 ALA A CA 1
ATOM 717 C C . ALA A 1 95 ? -0.717 0.045 -10.252 1.00 90.56 95 ALA A C 1
ATOM 719 O O . ALA A 1 95 ? -0.628 0.613 -11.337 1.00 90.56 95 ALA A O 1
ATOM 720 N N . HIS A 1 96 ? -0.209 -1.176 -10.050 1.00 89.81 96 HIS A N 1
ATOM 721 C CA . HIS A 1 96 ? 0.472 -1.964 -11.091 1.00 89.81 96 HIS A CA 1
ATOM 722 C C . HIS A 1 96 ? -0.483 -2.726 -12.027 1.00 89.81 96 HIS A C 1
ATOM 724 O O . HIS A 1 96 ? -0.050 -3.552 -12.827 1.00 89.81 96 HIS A O 1
ATOM 730 N N . GLY A 1 97 ? -1.798 -2.502 -11.930 1.00 91.69 97 GLY A N 1
ATOM 731 C CA . GLY A 1 97 ? -2.778 -3.201 -12.765 1.00 91.69 97 GLY A CA 1
ATOM 732 C C . GLY A 1 97 ? -2.999 -4.674 -12.393 1.00 91.69 97 GLY A C 1
ATOM 733 O O . GLY A 1 97 ? -3.704 -5.377 -13.117 1.00 91.69 97 GLY A O 1
ATOM 734 N N . THR A 1 98 ? -2.442 -5.143 -11.272 1.00 94.25 98 THR A N 1
ATOM 735 C CA . THR A 1 98 ? -2.657 -6.498 -10.740 1.00 94.25 98 THR A CA 1
ATOM 736 C C . THR A 1 98 ? -3.609 -6.502 -9.555 1.00 94.25 98 THR A C 1
ATOM 738 O O . THR A 1 98 ? -4.019 -5.453 -9.053 1.00 94.25 98 THR A O 1
ATOM 741 N N . MET A 1 99 ? -4.014 -7.697 -9.131 1.00 97.19 99 MET A N 1
ATOM 742 C CA . MET A 1 99 ? -4.935 -7.864 -8.017 1.00 97.19 99 MET A CA 1
ATOM 743 C C . MET A 1 99 ? -4.232 -7.628 -6.679 1.00 97.19 99 MET A C 1
ATOM 745 O O . MET A 1 99 ? -3.158 -8.165 -6.430 1.00 97.19 99 MET A O 1
ATOM 749 N N . ILE A 1 100 ? -4.879 -6.869 -5.799 1.00 97.69 100 ILE A N 1
ATOM 750 C CA . ILE A 1 100 ? -4.410 -6.537 -4.454 1.00 97.69 100 ILE A CA 1
ATOM 751 C C . ILE A 1 100 ? -5.510 -6.750 -3.414 1.00 97.69 100 ILE A C 1
ATOM 753 O O . ILE A 1 100 ? -6.693 -6.553 -3.702 1.00 97.69 100 ILE A O 1
ATOM 757 N N . PHE A 1 101 ? -5.135 -7.057 -2.176 1.00 98.12 101 PHE A N 1
ATOM 758 C CA . PHE A 1 101 ? -5.988 -6.854 -1.001 1.00 98.12 101 PHE A CA 1
ATOM 759 C C . PHE A 1 101 ? -5.169 -6.325 0.177 1.00 98.12 101 PHE A C 1
ATOM 761 O O . PHE A 1 101 ? -3.946 -6.417 0.195 1.00 98.12 101 PHE A O 1
ATOM 768 N N . PHE A 1 102 ? -5.850 -5.795 1.193 1.00 98.31 102 PHE A N 1
ATOM 769 C CA . PHE A 1 102 ? -5.194 -5.305 2.406 1.00 98.31 102 PHE A CA 1
ATOM 770 C C . PHE A 1 102 ? -5.485 -6.198 3.609 1.00 98.31 102 PHE A C 1
ATOM 772 O O . PHE A 1 102 ? -6.600 -6.692 3.772 1.00 98.31 102 PHE A O 1
ATOM 779 N N . VAL A 1 103 ? -4.509 -6.347 4.500 1.00 98.62 103 VAL A N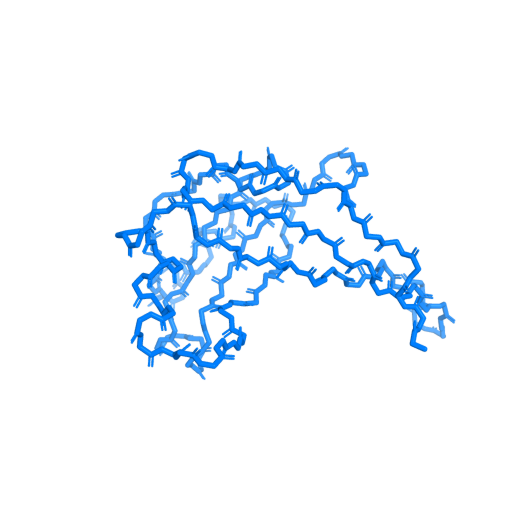 1
ATOM 780 C CA . VAL A 1 103 ? -4.663 -6.989 5.811 1.00 98.62 103 VAL A CA 1
ATOM 781 C C . VAL A 1 103 ? -4.645 -5.921 6.900 1.00 98.62 103 VAL A C 1
ATOM 783 O O . VAL A 1 103 ? -3.826 -4.999 6.891 1.00 98.62 103 VAL A O 1
ATOM 786 N N . HIS A 1 104 ? -5.575 -6.019 7.849 1.00 98.25 104 HIS A N 1
ATOM 787 C CA . HIS A 1 104 ? -5.764 -4.997 8.870 1.00 98.25 104 HIS A CA 1
ATOM 788 C C . HIS A 1 104 ? -4.529 -4.855 9.790 1.00 98.25 104 HIS A C 1
ATOM 790 O O . HIS A 1 104 ? -4.083 -5.845 10.374 1.00 98.25 104 HIS A O 1
ATOM 796 N N . PRO A 1 105 ? -4.089 -3.615 10.100 1.00 97.69 105 PRO A N 1
ATOM 797 C CA . PRO A 1 105 ? -2.965 -3.340 10.995 1.00 97.69 105 PRO A CA 1
ATOM 798 C C . PRO A 1 105 ? -2.919 -4.085 12.335 1.00 97.69 105 PR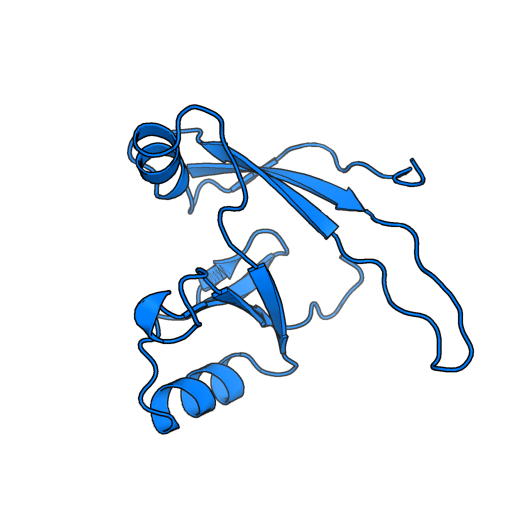O A C 1
ATOM 800 O O . PRO A 1 105 ? -1.837 -4.481 12.757 1.00 97.69 105 PRO A O 1
ATOM 803 N N . LYS A 1 106 ? -4.051 -4.317 13.035 1.00 98.00 106 LYS A N 1
ATOM 804 C CA . LYS A 1 106 ? -3.974 -5.009 14.344 1.00 98.00 106 LYS A CA 1
ATOM 805 C C . LYS A 1 106 ? -3.611 -6.494 14.227 1.00 98.00 106 LYS A C 1
ATOM 807 O O . LYS A 1 106 ? -3.307 -7.094 15.246 1.00 98.00 106 LYS A O 1
ATOM 812 N N . ASP A 1 107 ? -3.601 -7.053 13.017 1.00 98.19 107 ASP A N 1
ATOM 813 C CA . ASP A 1 107 ? -3.173 -8.435 12.781 1.00 98.19 107 ASP A CA 1
ATOM 814 C C . ASP A 1 107 ? -1.772 -8.517 12.147 1.00 98.19 107 ASP A C 1
ATOM 816 O O . ASP A 1 107 ? -1.253 -9.624 11.969 1.00 98.19 107 ASP A O 1
ATOM 820 N N . MET A 1 108 ? -1.174 -7.350 11.861 1.00 97.75 108 MET A N 1
ATOM 821 C CA . MET A 1 108 ? 0.097 -7.138 11.156 1.00 97.75 108 MET A CA 1
ATOM 822 C C . MET A 1 108 ? 1.025 -6.173 11.921 1.00 97.75 108 MET A C 1
ATOM 824 O O . MET A 1 108 ? 1.733 -5.359 11.336 1.00 97.75 108 MET A O 1
ATOM 828 N N . GLY A 1 109 ? 0.999 -6.213 13.257 1.00 96.12 109 GLY A N 1
ATOM 829 C CA . GLY A 1 109 ? 1.949 -5.456 14.088 1.00 96.12 109 GLY A CA 1
ATOM 830 C C . GLY A 1 109 ? 1.797 -3.930 14.039 1.00 96.12 109 GLY A C 1
ATOM 831 O O . GLY A 1 109 ? 2.744 -3.215 14.338 1.00 96.12 109 GLY A O 1
ATOM 832 N N . GLY 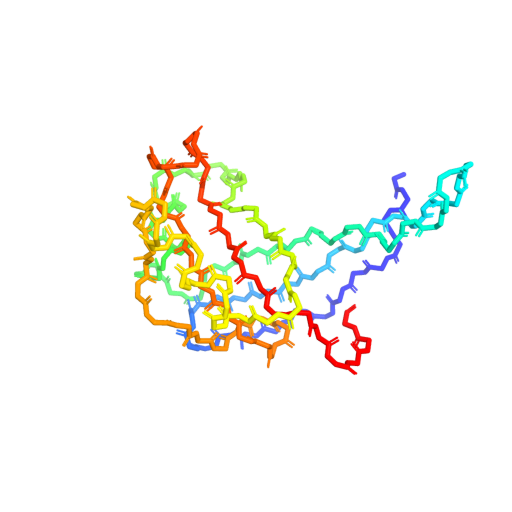A 1 110 ? 0.620 -3.420 13.671 1.00 96.75 110 GLY A N 1
ATOM 833 C CA . GLY A 1 110 ? 0.345 -1.984 13.564 1.00 96.75 110 GLY A CA 1
ATOM 834 C C . GLY A 1 110 ? 0.554 -1.398 12.167 1.00 96.75 110 GLY A C 1
ATOM 835 O O . GLY A 1 110 ? 0.164 -0.255 11.946 1.00 96.75 110 GLY A O 1
ATOM 836 N N . GLN A 1 111 ? 1.067 -2.178 11.214 1.00 97.94 111 GLN A N 1
ATOM 837 C CA . GLN A 1 111 ? 1.294 -1.743 9.838 1.00 97.94 111 GLN A CA 1
ATOM 838 C C . GLN A 1 111 ? 0.137 -2.172 8.930 1.00 97.94 111 GLN A C 1
ATOM 840 O O . GLN A 1 111 ? -0.279 -3.327 8.952 1.00 97.94 111 GLN A O 1
ATOM 845 N N . LEU A 1 112 ? -0.394 -1.258 8.113 1.00 98.19 112 LEU A N 1
ATOM 846 C CA . LEU A 1 112 ? -1.292 -1.647 7.023 1.00 98.19 112 LEU A CA 1
ATOM 847 C C . LEU A 1 112 ? -0.462 -2.402 5.983 1.00 98.19 112 LEU A C 1
ATOM 849 O O . LEU A 1 112 ? 0.547 -1.870 5.515 1.00 98.19 112 LEU A O 1
ATOM 853 N N . THR A 1 113 ? -0.873 -3.622 5.650 1.00 98.50 113 THR A N 1
ATOM 854 C CA . THR A 1 113 ? -0.140 -4.482 4.718 1.00 98.50 113 THR A CA 1
ATOM 855 C C . THR A 1 113 ? -0.979 -4.729 3.479 1.00 98.50 113 THR A C 1
ATOM 857 O O . THR A 1 113 ? -2.100 -5.221 3.591 1.00 98.50 113 THR A O 1
ATOM 860 N N . GLU A 1 114 ? -0.442 -4.380 2.319 1.00 98.25 114 GLU A N 1
ATOM 861 C CA . GLU A 1 114 ? -0.970 -4.767 1.017 1.00 98.25 114 GLU A CA 1
ATOM 862 C C . GLU A 1 114 ? -0.346 -6.098 0.594 1.00 98.25 114 GLU A C 1
ATOM 864 O O . GLU A 1 114 ? 0.847 -6.335 0.789 1.00 98.25 114 GLU A O 1
ATOM 869 N N . ILE A 1 115 ? -1.170 -6.971 0.034 1.00 98.38 115 ILE A N 1
ATOM 870 C CA . ILE A 1 115 ? -0.744 -8.179 -0.655 1.00 98.38 115 ILE A CA 1
ATOM 871 C C . ILE A 1 115 ? -1.091 -7.978 -2.119 1.00 98.38 115 ILE A C 1
ATOM 873 O O . ILE A 1 115 ? -2.255 -7.722 -2.431 1.00 98.38 115 ILE A O 1
ATOM 877 N N . MET A 1 116 ? -0.093 -8.086 -2.987 1.00 96.94 116 MET A N 1
ATOM 878 C CA . MET A 1 116 ? -0.212 -7.847 -4.418 1.00 96.94 116 MET A CA 1
ATOM 879 C C . MET A 1 116 ? 0.144 -9.108 -5.192 1.00 96.94 116 MET A C 1
ATOM 881 O O . MET A 1 116 ? 1.145 -9.761 -4.914 1.00 96.94 116 MET A O 1
ATOM 885 N N . GLU A 1 117 ? -0.662 -9.444 -6.190 1.00 96.12 117 GLU A N 1
ATOM 886 C CA . GLU A 1 117 ? -0.306 -10.489 -7.136 1.00 96.12 117 GLU A CA 1
ATOM 887 C C . GLU A 1 117 ? 0.872 -10.037 -7.989 1.00 96.12 117 GLU A C 1
ATOM 889 O O . GLU A 1 117 ? 0.841 -8.945 -8.573 1.00 96.12 117 GLU A O 1
ATOM 894 N N . ARG A 1 118 ? 1.884 -10.897 -8.085 1.00 91.88 118 ARG A N 1
ATOM 895 C CA . ARG A 1 118 ? 3.067 -10.655 -8.895 1.00 91.88 118 ARG A CA 1
ATOM 896 C C . ARG A 1 118 ? 2.664 -10.326 -10.341 1.00 91.88 118 ARG A C 1
ATOM 898 O O . ARG A 1 118 ? 1.967 -11.118 -10.986 1.00 91.88 118 ARG A O 1
ATOM 905 N N . PRO A 1 119 ? 3.107 -9.186 -10.890 1.00 85.94 119 PRO A N 1
ATOM 906 C CA . PRO A 1 119 ? 2.841 -8.841 -12.278 1.00 85.94 119 PRO A CA 1
ATOM 907 C C . PRO A 1 119 ? 3.422 -9.865 -13.253 1.00 85.94 119 PRO A C 1
ATOM 909 O O . PRO A 1 119 ? 4.536 -10.362 -13.107 1.00 85.94 119 PRO A O 1
ATOM 912 N N . LYS A 1 120 ? 2.635 -10.193 -14.283 1.00 78.88 120 LYS A N 1
ATOM 913 C CA . LYS A 1 120 ? 3.006 -11.170 -15.326 1.00 78.88 120 LYS A CA 1
ATOM 914 C C . LYS A 1 120 ? 3.971 -10.598 -16.376 1.00 78.88 120 LYS A C 1
ATOM 916 O O . LYS A 1 120 ? 4.385 -11.315 -17.282 1.00 78.88 120 LYS A O 1
ATOM 921 N N . GLY A 1 121 ? 4.300 -9.312 -16.272 1.00 73.19 121 GLY A N 1
ATOM 922 C CA . GLY A 1 121 ? 5.281 -8.593 -17.081 1.00 73.19 121 GLY A CA 1
ATOM 923 C C . GLY A 1 121 ? 6.122 -7.678 -16.191 1.00 73.19 121 GLY A C 1
ATOM 924 O O . GLY A 1 121 ? 5.910 -7.649 -14.985 1.00 73.19 121 GLY A O 1
ATOM 925 N N . ALA A 1 122 ? 7.072 -6.949 -16.779 1.00 65.81 122 ALA A N 1
ATOM 926 C CA . ALA A 1 122 ? 7.853 -5.964 -16.032 1.00 65.81 122 ALA A CA 1
ATOM 927 C C . ALA A 1 122 ? 6.951 -4.826 -15.522 1.00 65.81 122 ALA A C 1
ATOM 929 O O . ALA A 1 122 ? 6.083 -4.356 -16.266 1.00 65.81 122 ALA A O 1
ATOM 930 N N . HIS A 1 123 ? 7.180 -4.401 -14.280 1.00 63.06 123 HIS A N 1
ATOM 931 C CA . HIS A 1 123 ? 6.451 -3.350 -13.567 1.00 63.06 123 HIS A CA 1
ATOM 932 C C . HIS A 1 123 ? 7.378 -2.534 -12.670 1.00 63.06 123 HIS A C 1
ATOM 934 O O . HIS A 1 123 ? 8.499 -3.015 -12.394 1.00 63.06 123 HIS A O 1
#

Foldseek 3Di:
DPQPDKDDWDAPVVQQKIKIWTWDDWDQDPVGIDRTDIDIDIDGNDCPGPVNVVCVVVVVDDAQAEEDEDQDPVVVVVVCVVVVWDKDDDWDQDPVRFTKTWTDCVRVVNGIYIYTYDDPDDD

Sequence (123 aa):
MGAAVVTEPFVLESQKVRVCFVETPQESGALGTTGGTQIELLEPTDPDSAVGKWLAKNPLGGQHHICYEVEDIAEAKAWFERQGKRVLGEPRVGAHGTMIFFVHPKDMGGQLTEIMERPKGAH

Radius of gyration: 15.39 Å; chains: 1; bounding box: 39×36×31 Å